Protein AF-A0A973GY94-F1 (afdb_monomer)

Sequence (78 aa):
PSRADKEYVRVLHLAAATSELDVIAALTLLAESGTTPTFDAVRELVRTTEPPAVPQLSAPQFDFQVYDALLETRCAGD

Solvent-accessible surface area (backbone atoms only — not comparable to full-atom values): 4839 Å² total; per-residue (Å²): 144,69,61,67,65,51,36,50,54,50,44,53,49,48,24,74,75,72,42,54,66,49,46,52,53,32,50,51,54,28,55,77,70,72,45,84,85,41,44,66,63,39,49,55,49,43,68,66,54,72,77,77,82,76,78,86,74,75,82,80,85,78,79,60,63,67,56,51,55,54,51,50,62,61,62,72,70,114

Structure (mmCIF, N/CA/C/O backbone):
data_AF-A0A973GY94-F1
#
_entry.id   AF-A0A973GY94-F1
#
loop_
_atom_site.group_PDB
_atom_site.id
_atom_site.type_symbol
_atom_site.label_atom_id
_atom_site.label_alt_id
_atom_site.label_comp_id
_atom_site.label_asym_id
_atom_site.label_entity_id
_atom_site.label_seq_id
_atom_site.pdbx_PDB_ins_code
_atom_site.Cartn_x
_atom_site.Cartn_y
_atom_site.Cartn_z
_atom_site.occupancy
_atom_site.B_iso_or_equiv
_atom_site.auth_seq_id
_atom_site.auth_comp_id
_atom_site.auth_asym_id
_atom_site.auth_atom_id
_atom_site.pdbx_PDB_model_num
ATOM 1 N N . PRO A 1 1 ? -10.718 -12.537 23.221 1.00 55.66 1 PRO A N 1
ATOM 2 C CA . PRO A 1 1 ? -9.344 -12.583 22.655 1.00 55.66 1 PRO A CA 1
ATOM 3 C C . PRO A 1 1 ? -9.278 -13.290 21.280 1.00 55.66 1 PRO A C 1
ATOM 5 O O . PRO A 1 1 ? -8.538 -14.240 21.123 1.00 55.66 1 PRO A O 1
ATOM 8 N N . SER A 1 2 ? -10.077 -12.874 20.282 1.00 74.50 2 SER A N 1
ATOM 9 C CA . SER A 1 2 ? -10.076 -13.538 18.954 1.00 74.50 2 SER A CA 1
ATOM 10 C C . SER A 1 2 ? -10.206 -12.597 17.755 1.00 74.50 2 SER A C 1
ATOM 12 O O . SER A 1 2 ? -10.071 -13.026 16.611 1.00 74.50 2 SER A O 1
ATOM 14 N N . ARG A 1 3 ? -10.514 -11.317 17.997 1.00 79.50 3 ARG A N 1
ATOM 15 C CA . ARG A 1 3 ? -10.691 -10.311 16.945 1.00 79.50 3 ARG A CA 1
ATOM 16 C C . ARG A 1 3 ? -9.397 -9.546 16.685 1.00 79.50 3 ARG A C 1
ATOM 18 O O . ARG A 1 3 ? -9.018 -9.420 15.532 1.00 79.50 3 ARG A O 1
ATOM 25 N N . ALA A 1 4 ? -8.700 -9.124 17.740 1.00 83.62 4 ALA A N 1
ATOM 26 C CA . ALA A 1 4 ? -7.428 -8.408 17.630 1.00 83.62 4 ALA A CA 1
ATOM 27 C C . ALA A 1 4 ? -6.366 -9.221 16.870 1.00 83.62 4 ALA A C 1
ATOM 29 O O . ALA A 1 4 ? -5.751 -8.699 15.949 1.00 83.62 4 ALA A O 1
ATOM 30 N N . ASP A 1 5 ? -6.242 -10.519 17.161 1.00 89.50 5 ASP A N 1
ATOM 31 C CA . ASP A 1 5 ? -5.283 -11.395 16.472 1.00 89.50 5 ASP A CA 1
ATOM 32 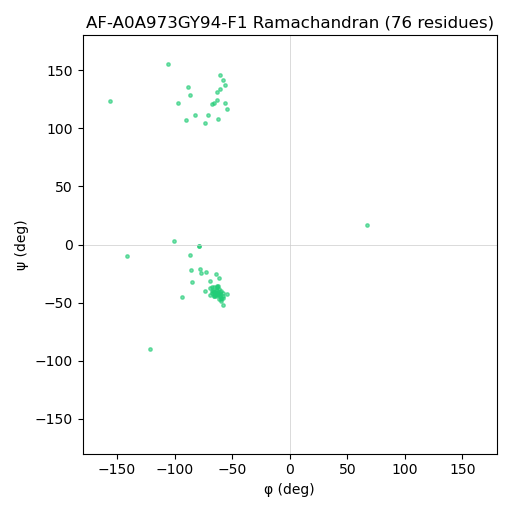C C . ASP A 1 5 ? -5.581 -11.510 14.968 1.00 89.50 5 ASP A C 1
ATOM 34 O O . ASP A 1 5 ? -4.674 -11.549 14.140 1.00 89.50 5 ASP A O 1
ATOM 38 N N . LYS A 1 6 ? -6.868 -11.507 14.591 1.00 90.88 6 LYS A N 1
ATOM 39 C CA . LYS A 1 6 ? -7.285 -11.527 13.183 1.00 90.88 6 LYS A CA 1
ATOM 40 C C . LYS A 1 6 ? -6.961 -10.217 12.476 1.00 90.88 6 LYS A C 1
ATOM 42 O O . LYS A 1 6 ? -6.496 -10.257 11.342 1.00 90.88 6 LYS A O 1
ATOM 47 N N . GLU A 1 7 ? -7.211 -9.077 13.118 1.00 91.50 7 GLU A N 1
ATOM 48 C CA . GLU A 1 7 ? -6.839 -7.769 12.561 1.00 91.50 7 GLU A CA 1
ATOM 49 C C . GLU A 1 7 ? -5.321 -7.695 12.358 1.00 91.50 7 GLU A C 1
ATOM 51 O O . GLU A 1 7 ? -4.871 -7.334 11.274 1.00 91.50 7 GLU A O 1
ATOM 56 N N . TYR A 1 8 ? -4.540 -8.146 13.345 1.00 92.88 8 TYR A N 1
ATOM 57 C CA . TYR A 1 8 ? -3.080 -8.170 13.273 1.00 92.88 8 TYR A CA 1
ATOM 58 C C . TYR A 1 8 ? -2.563 -8.981 12.080 1.00 92.88 8 TYR A C 1
ATOM 60 O O . TYR A 1 8 ? -1.801 -8.461 11.269 1.00 92.88 8 TYR A O 1
ATOM 68 N N . VAL A 1 9 ? -3.013 -10.230 11.915 1.00 95.31 9 VAL A N 1
ATOM 69 C CA . VAL A 1 9 ? -2.559 -11.079 10.798 1.00 95.31 9 VAL A CA 1
ATOM 70 C C . VAL A 1 9 ? -2.970 -10.493 9.445 1.00 95.31 9 VAL A C 1
ATOM 72 O O . VAL A 1 9 ? -2.206 -10.569 8.484 1.00 95.31 9 VAL A O 1
ATOM 75 N N . ARG A 1 10 ? -4.153 -9.872 9.351 1.00 94.94 10 ARG A N 1
ATOM 76 C CA . ARG A 1 10 ? -4.594 -9.217 8.111 1.00 94.94 10 ARG A CA 1
ATOM 77 C C . ARG A 1 10 ? -3.745 -7.988 7.783 1.00 94.94 10 ARG A C 1
ATOM 79 O O . ARG A 1 10 ? -3.409 -7.793 6.620 1.00 94.94 10 ARG A O 1
ATOM 86 N N . VAL A 1 11 ? -3.380 -7.189 8.785 1.00 94.44 11 VAL A N 1
ATOM 87 C CA . VAL A 1 11 ? -2.474 -6.041 8.619 1.00 94.44 11 VAL A CA 1
ATOM 88 C C . VAL A 1 11 ? -1.068 -6.508 8.232 1.00 94.44 11 VAL A C 1
ATOM 90 O O . VAL A 1 11 ? -0.470 -5.941 7.322 1.00 94.44 11 VAL A O 1
ATOM 93 N N . LEU A 1 12 ? -0.573 -7.591 8.835 1.00 95.06 12 LEU A N 1
ATOM 94 C CA . LEU A 1 12 ? 0.715 -8.186 8.473 1.00 95.06 12 LEU A CA 1
ATOM 95 C C . LEU A 1 12 ? 0.719 -8.689 7.022 1.00 95.06 12 LEU A C 1
ATOM 97 O O . LEU A 1 12 ? 1.673 -8.466 6.282 1.00 95.06 12 LEU A O 1
ATOM 101 N N . HIS A 1 13 ? -0.373 -9.326 6.594 1.00 95.00 13 HIS A N 1
ATOM 102 C CA . HIS A 1 13 ? -0.530 -9.746 5.205 1.00 95.00 13 HIS A CA 1
ATOM 103 C C . HIS A 1 13 ? -0.577 -8.554 4.240 1.00 95.00 13 HIS A C 1
ATOM 105 O O . HIS A 1 13 ? 0.025 -8.621 3.172 1.00 95.00 13 HIS A O 1
ATOM 111 N N . LEU A 1 14 ? -1.248 -7.459 4.616 1.00 93.50 14 LEU A N 1
ATOM 112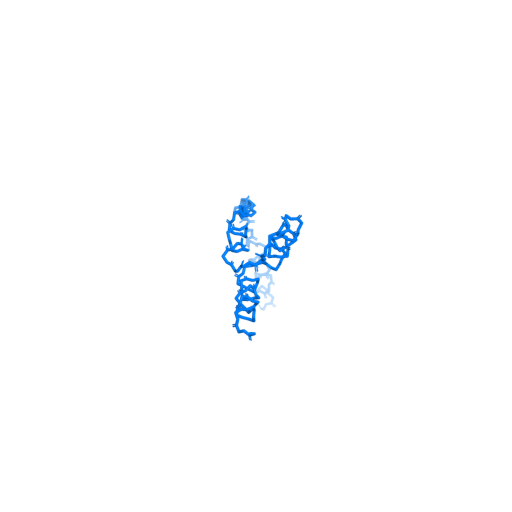 C CA . LEU A 1 14 ? -1.284 -6.234 3.814 1.00 93.50 14 LEU A CA 1
ATOM 113 C C . LE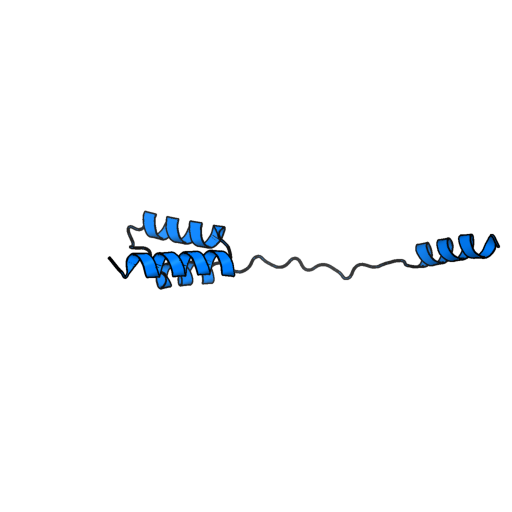U A 1 14 ? 0.123 -5.673 3.592 1.00 93.50 14 LEU A C 1
ATOM 115 O O . LEU A 1 14 ? 0.485 -5.420 2.450 1.00 93.50 14 LEU A O 1
ATOM 119 N N . ALA A 1 15 ? 0.925 -5.558 4.653 1.00 93.75 15 ALA A N 1
ATOM 120 C CA . ALA A 1 15 ? 2.308 -5.087 4.564 1.00 93.75 15 ALA A CA 1
ATOM 121 C C . ALA A 1 15 ? 3.157 -5.945 3.615 1.00 93.75 15 ALA A C 1
ATOM 123 O O . ALA A 1 15 ? 3.909 -5.409 2.807 1.00 93.75 15 ALA A O 1
ATOM 124 N N . ALA A 1 16 ? 2.991 -7.271 3.670 1.00 94.00 16 ALA A N 1
ATOM 125 C CA . ALA A 1 16 ? 3.697 -8.197 2.787 1.00 94.00 16 ALA A CA 1
ATOM 126 C C . ALA A 1 16 ? 3.235 -8.118 1.319 1.00 94.00 16 ALA A C 1
ATOM 128 O O . ALA A 1 16 ? 4.024 -8.386 0.417 1.00 94.00 16 ALA A O 1
ATOM 129 N N . ALA A 1 17 ? 1.962 -7.792 1.073 1.00 91.19 17 ALA A N 1
ATOM 130 C CA . ALA A 1 17 ? 1.392 -7.709 -0.271 1.00 91.19 17 ALA A CA 1
ATOM 131 C C . ALA A 1 17 ? 1.604 -6.343 -0.943 1.00 91.19 17 ALA A C 1
ATOM 133 O O . ALA A 1 17 ? 1.512 -6.255 -2.168 1.00 91.19 17 ALA A O 1
ATOM 134 N N . THR A 1 18 ? 1.844 -5.285 -0.164 1.00 87.94 18 THR A N 1
ATOM 135 C CA . THR A 1 18 ? 2.065 -3.928 -0.675 1.00 87.94 18 THR A CA 1
ATOM 136 C C . THR A 1 18 ? 3.430 -3.392 -0.252 1.00 87.94 18 THR A C 1
ATOM 138 O O . THR A 1 18 ? 4.410 -3.551 -0.974 1.00 87.94 18 THR A O 1
ATOM 141 N N . SER A 1 19 ? 3.492 -2.737 0.901 1.00 89.00 19 SER A N 1
ATOM 142 C CA . SER A 1 19 ? 4.638 -1.987 1.395 1.00 89.00 19 SER A CA 1
ATOM 143 C C . SER A 1 19 ? 4.551 -1.902 2.912 1.00 89.00 19 SER A C 1
ATOM 145 O O . SER A 1 19 ? 3.567 -1.414 3.474 1.00 89.00 19 SER A O 1
ATOM 147 N N . GLU A 1 20 ? 5.596 -2.377 3.586 1.00 93.31 20 GLU A N 1
ATOM 148 C CA . GLU A 1 20 ? 5.702 -2.319 5.043 1.00 93.31 20 GLU A CA 1
ATOM 149 C C . GLU A 1 20 ? 5.747 -0.872 5.548 1.00 93.31 20 GLU A C 1
ATOM 151 O O . GLU A 1 20 ? 5.097 -0.543 6.539 1.00 93.31 20 GLU A O 1
ATOM 156 N N . LEU A 1 21 ? 6.451 0.010 4.831 1.00 93.06 21 LEU A N 1
ATOM 157 C CA . LEU A 1 21 ? 6.601 1.414 5.216 1.00 93.06 21 LEU A CA 1
ATOM 158 C C . LEU A 1 21 ? 5.265 2.161 5.201 1.00 93.06 21 LEU A C 1
ATOM 160 O O . LEU A 1 21 ? 4.971 2.897 6.143 1.00 93.06 21 LEU A O 1
ATOM 164 N N . ASP A 1 22 ? 4.435 1.930 4.184 1.00 92.75 22 ASP A N 1
ATOM 165 C CA . ASP A 1 22 ? 3.126 2.583 4.084 1.00 92.75 22 ASP A CA 1
ATOM 166 C C . ASP A 1 22 ? 2.179 2.101 5.189 1.00 92.75 22 ASP A C 1
ATOM 168 O O . ASP A 1 22 ? 1.425 2.888 5.767 1.00 92.75 22 ASP A O 1
ATOM 172 N N . VAL A 1 23 ? 2.251 0.813 5.543 1.00 94.62 23 VAL A N 1
ATOM 173 C CA . VAL A 1 23 ? 1.473 0.248 6.654 1.00 94.62 23 VAL A CA 1
ATOM 174 C C . VAL A 1 23 ? 1.939 0.805 8.001 1.00 94.62 23 VAL A C 1
ATOM 176 O O . VAL A 1 23 ? 1.096 1.159 8.827 1.00 94.62 23 VAL A O 1
ATOM 179 N N . ILE A 1 24 ? 3.251 0.935 8.226 1.00 95.12 24 ILE A N 1
ATOM 180 C CA . ILE A 1 24 ? 3.799 1.567 9.436 1.00 95.12 24 ILE A CA 1
ATOM 181 C C . ILE A 1 24 ? 3.319 3.018 9.541 1.00 95.12 24 ILE A C 1
ATOM 183 O O . ILE A 1 24 ? 2.841 3.423 10.600 1.00 95.12 24 ILE A O 1
ATOM 187 N N . ALA A 1 25 ? 3.390 3.789 8.453 1.00 94.50 25 ALA A N 1
ATOM 188 C CA . ALA A 1 25 ? 2.923 5.173 8.435 1.00 94.50 25 ALA A CA 1
ATOM 189 C C . ALA A 1 25 ? 1.424 5.275 8.772 1.00 94.50 25 ALA A C 1
ATOM 191 O O . ALA A 1 25 ? 1.036 6.070 9.630 1.00 94.50 25 ALA A O 1
ATOM 192 N N . ALA A 1 26 ? 0.588 4.422 8.173 1.00 94.62 26 ALA A N 1
ATOM 193 C CA . ALA A 1 26 ? -0.842 4.366 8.467 1.00 94.62 26 ALA A CA 1
ATOM 194 C C . ALA A 1 26 ? -1.132 4.015 9.939 1.00 94.62 26 ALA A C 1
ATOM 196 O O . ALA A 1 26 ? -1.993 4.635 10.565 1.00 94.62 26 ALA A O 1
ATOM 197 N N . LEU A 1 27 ? -0.409 3.049 10.515 1.00 95.00 27 LEU A N 1
ATOM 198 C CA . LEU A 1 27 ? -0.557 2.677 11.926 1.00 95.00 27 LEU A CA 1
ATOM 199 C C . LEU A 1 27 ? -0.155 3.817 12.867 1.00 95.00 27 LEU A C 1
ATOM 201 O O . LEU A 1 27 ? -0.864 4.069 13.842 1.00 95.00 27 LEU A O 1
ATOM 205 N N . THR A 1 28 ? 0.934 4.524 12.561 1.00 95.50 28 THR A N 1
ATOM 206 C CA . THR A 1 28 ? 1.381 5.692 13.331 1.00 95.50 28 THR A CA 1
ATOM 207 C C . THR A 1 28 ? 0.327 6.798 13.315 1.00 95.50 28 THR A C 1
ATOM 209 O O . THR A 1 28 ? -0.059 7.275 14.379 1.00 95.50 28 THR A O 1
ATOM 212 N N . LEU A 1 29 ? -0.234 7.130 12.146 1.00 95.25 29 LEU A N 1
ATOM 213 C CA . LEU A 1 29 ? -1.303 8.134 12.025 1.00 95.25 29 LEU A CA 1
ATOM 214 C C . LEU A 1 29 ? -2.562 7.758 12.827 1.00 95.25 29 LEU A C 1
ATOM 216 O O . LEU A 1 29 ? -3.192 8.602 13.474 1.00 95.25 29 LEU A O 1
ATOM 220 N N . LEU A 1 30 ? -2.947 6.479 12.814 1.00 94.94 30 LEU A N 1
ATOM 221 C CA . LEU A 1 30 ? -4.084 5.996 13.604 1.00 94.94 30 LEU A CA 1
ATOM 222 C C . LEU A 1 30 ? -3.802 6.075 15.109 1.00 94.94 30 LEU A C 1
ATOM 224 O O . LEU A 1 30 ? -4.675 6.492 15.870 1.00 94.94 30 LEU A O 1
ATOM 228 N N . ALA A 1 31 ? -2.583 5.743 15.535 1.00 94.12 31 ALA A N 1
ATOM 229 C CA . ALA A 1 31 ? -2.176 5.851 16.932 1.00 94.12 31 ALA A CA 1
ATOM 230 C C . ALA A 1 31 ? -2.149 7.312 17.416 1.00 94.12 31 ALA A C 1
ATOM 232 O O . ALA A 1 31 ? -2.684 7.607 18.485 1.00 94.12 31 ALA A O 1
ATOM 233 N N . GLU A 1 32 ? -1.596 8.230 16.620 1.00 95.81 32 GLU A N 1
ATOM 234 C CA . GLU A 1 32 ? -1.548 9.669 16.924 1.00 95.81 32 GLU A CA 1
ATOM 235 C C . GLU A 1 32 ? -2.945 10.297 17.010 1.00 95.81 32 GLU A C 1
ATOM 237 O O . GLU A 1 32 ? -3.195 11.148 17.862 1.00 95.81 32 GLU A O 1
ATOM 242 N N . SER A 1 33 ? -3.884 9.838 16.178 1.00 93.56 33 SER A N 1
ATOM 243 C CA . SER A 1 33 ? -5.290 10.267 16.233 1.00 93.56 33 SER A CA 1
ATOM 244 C C . SER A 1 33 ? -6.108 9.594 17.345 1.00 93.56 33 SER A C 1
ATOM 246 O O . SER A 1 33 ? -7.296 9.884 17.487 1.00 93.56 33 SER A O 1
ATOM 248 N N . GLY A 1 34 ? -5.510 8.692 18.134 1.00 93.19 34 GLY A N 1
ATOM 249 C CA . GLY A 1 34 ? -6.202 7.935 19.184 1.00 93.19 34 GLY A CA 1
ATOM 250 C C . GLY A 1 34 ? -7.233 6.933 18.648 1.00 93.19 34 GLY A C 1
ATOM 251 O O . GLY A 1 34 ? -8.098 6.466 19.394 1.00 93.19 34 GLY A O 1
ATOM 252 N N . THR A 1 35 ? -7.164 6.598 17.360 1.00 91.81 35 THR A N 1
ATOM 253 C CA . THR A 1 35 ? -8.096 5.685 16.698 1.00 91.81 35 THR A CA 1
ATOM 254 C C . THR A 1 35 ? -7.602 4.249 16.834 1.00 91.81 35 THR A C 1
ATOM 256 O O . THR A 1 35 ? -6.431 3.951 16.617 1.00 91.81 35 THR A O 1
ATOM 259 N N . THR A 1 36 ? -8.499 3.313 17.161 1.00 90.31 36 THR A N 1
ATOM 260 C CA . THR A 1 36 ? -8.132 1.889 17.196 1.00 90.31 36 THR A CA 1
ATOM 261 C C . THR A 1 36 ? -7.793 1.403 15.780 1.00 90.31 36 THR A C 1
ATOM 263 O O . THR A 1 36 ? -8.659 1.473 14.902 1.00 90.31 36 THR A O 1
ATOM 266 N N . PRO A 1 37 ? -6.581 0.873 15.537 1.00 88.44 37 PRO A N 1
ATOM 267 C CA . PRO A 1 37 ? -6.195 0.405 14.217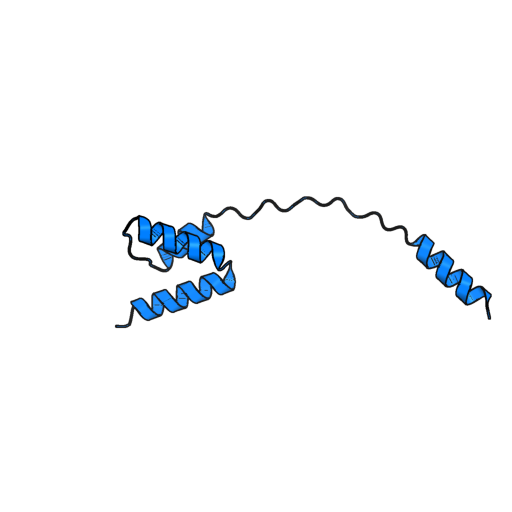 1.00 88.44 37 PRO A CA 1
ATOM 268 C C . PRO A 1 37 ? -6.953 -0.878 13.870 1.00 88.44 37 PRO A C 1
ATOM 270 O O . PRO A 1 37 ? -6.754 -1.935 14.467 1.00 88.44 37 PRO A O 1
ATOM 273 N N . THR A 1 38 ? -7.851 -0.768 12.896 1.00 93.75 38 THR A N 1
ATOM 274 C CA . THR A 1 38 ? -8.538 -1.903 12.268 1.00 93.75 38 THR A CA 1
ATOM 275 C C . THR A 1 38 ? -7.953 -2.136 10.885 1.00 93.75 38 THR A C 1
ATOM 277 O O . THR A 1 38 ? -7.432 -1.201 10.272 1.00 93.75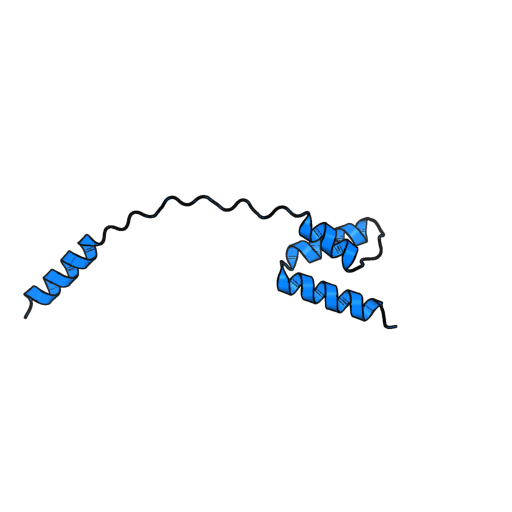 38 THR A O 1
ATOM 280 N N . PHE A 1 39 ? -8.060 -3.357 10.360 1.00 93.19 39 PHE A N 1
ATOM 281 C CA . PHE A 1 39 ? -7.565 -3.659 9.020 1.00 93.19 39 PHE A CA 1
ATOM 282 C C . PHE A 1 39 ? -8.146 -2.722 7.958 1.00 93.19 39 PHE A C 1
ATOM 284 O O . PHE A 1 39 ? -7.411 -2.258 7.093 1.00 93.19 39 PHE A O 1
ATOM 291 N N . ASP A 1 40 ? -9.448 -2.431 8.026 1.00 93.00 40 ASP A N 1
ATOM 292 C CA . ASP A 1 40 ? -10.091 -1.566 7.038 1.00 93.00 40 ASP A CA 1
ATOM 293 C C . ASP A 1 40 ? -9.538 -0.135 7.115 1.00 93.00 40 ASP A C 1
ATOM 295 O O . ASP A 1 40 ? -9.188 0.423 6.080 1.00 93.00 40 ASP A O 1
ATOM 299 N N . ALA A 1 41 ? -9.349 0.421 8.318 1.00 93.31 41 ALA A N 1
ATOM 300 C CA . ALA A 1 41 ? -8.762 1.754 8.489 1.00 93.31 41 ALA A CA 1
ATOM 301 C C . ALA A 1 41 ? -7.322 1.838 7.952 1.00 93.31 41 ALA A C 1
ATOM 303 O O . ALA A 1 41 ? -6.975 2.791 7.258 1.00 93.31 41 ALA A O 1
ATOM 304 N N . VAL A 1 42 ? -6.497 0.822 8.227 1.00 93.50 42 VAL A N 1
ATOM 305 C CA . VAL A 1 42 ? -5.121 0.756 7.707 1.00 93.50 42 VAL A CA 1
ATOM 306 C C . VAL A 1 42 ? -5.131 0.619 6.184 1.00 93.50 42 VAL A C 1
ATOM 308 O O . VAL A 1 42 ? -4.394 1.323 5.498 1.00 93.50 42 VAL A O 1
ATOM 311 N N . ARG A 1 43 ? -5.993 -0.245 5.632 1.00 92.62 43 ARG A N 1
ATOM 312 C CA . ARG A 1 43 ? -6.092 -0.465 4.184 1.00 92.62 43 ARG A CA 1
ATOM 313 C C . ARG A 1 43 ? -6.489 0.804 3.435 1.00 92.62 43 ARG A C 1
ATOM 315 O O . ARG A 1 43 ? -5.921 1.057 2.377 1.00 92.62 43 ARG A O 1
ATOM 322 N N . GLU A 1 44 ? -7.443 1.579 3.944 1.00 92.56 44 GLU A N 1
ATOM 323 C CA . GLU A 1 44 ? -7.857 2.820 3.277 1.00 92.56 44 GLU A CA 1
ATOM 324 C C . GLU A 1 44 ? -6.727 3.858 3.247 1.00 92.56 44 GLU A C 1
ATOM 326 O O . GLU A 1 44 ? -6.484 4.464 2.205 1.00 92.56 44 GLU A O 1
ATOM 331 N N . LEU A 1 45 ? -5.969 4.002 4.339 1.00 91.50 45 LEU A N 1
ATOM 332 C CA . LEU A 1 45 ? -4.815 4.905 4.374 1.00 91.50 45 LEU A CA 1
ATOM 333 C C . LEU A 1 45 ? -3.714 4.463 3.399 1.00 91.50 45 LEU A C 1
ATOM 335 O O . LEU A 1 45 ? -3.225 5.279 2.625 1.00 91.50 45 LEU A O 1
ATOM 339 N N . VAL A 1 46 ? -3.395 3.167 3.363 1.00 89.88 46 VAL A N 1
ATOM 340 C CA . VAL A 1 46 ? -2.369 2.609 2.462 1.00 89.88 46 VAL A CA 1
ATOM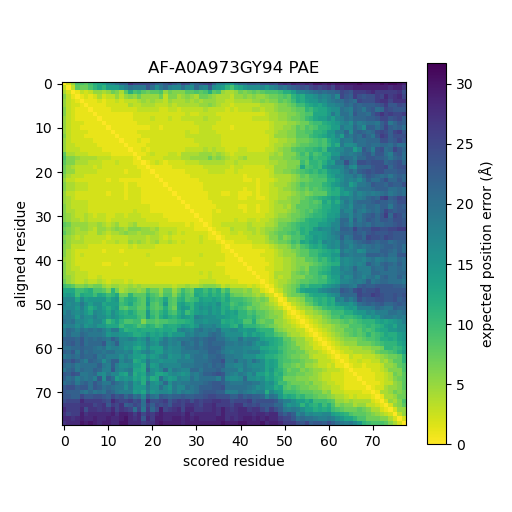 341 C C . VAL A 1 46 ? -2.770 2.723 0.988 1.00 89.88 46 VAL A C 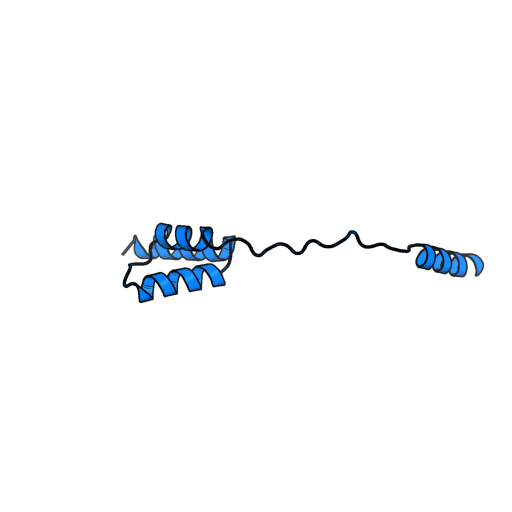1
ATOM 343 O O . VAL A 1 46 ? -1.919 2.979 0.145 1.00 89.88 46 VAL A O 1
ATOM 346 N N . ARG A 1 47 ? -4.057 2.557 0.647 1.00 83.69 47 ARG A N 1
ATOM 347 C CA . ARG A 1 47 ? -4.545 2.724 -0.739 1.00 83.69 47 ARG A CA 1
ATOM 348 C C . ARG A 1 47 ? -4.598 4.181 -1.190 1.00 83.69 47 ARG A C 1
ATOM 350 O O . ARG A 1 47 ? -4.604 4.425 -2.391 1.00 83.69 47 ARG A O 1
ATOM 357 N N . THR A 1 48 ? -4.687 5.115 -0.246 1.00 75.62 48 THR A N 1
ATOM 358 C CA . THR A 1 48 ? -4.715 6.554 -0.539 1.00 75.62 48 TH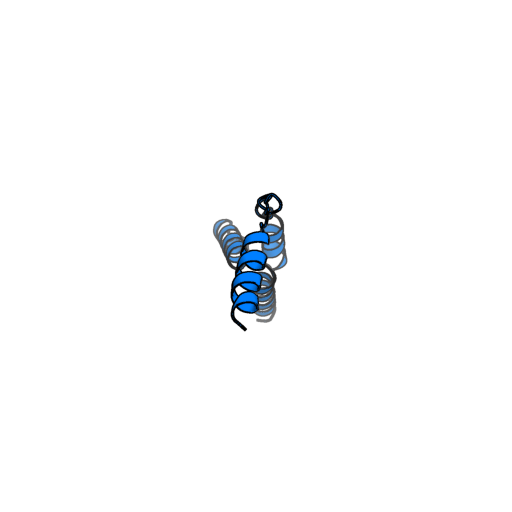R A CA 1
ATOM 359 C C . THR A 1 48 ? -3.317 7.090 -0.850 1.00 75.62 48 THR A C 1
ATOM 361 O O . THR A 1 48 ? -3.201 8.114 -1.520 1.00 75.62 48 THR A O 1
ATOM 364 N N . THR A 1 49 ? -2.256 6.395 -0.424 1.00 71.06 49 THR A N 1
ATOM 365 C CA . THR A 1 49 ? -0.889 6.705 -0.850 1.00 71.06 49 THR A CA 1
ATOM 366 C C . THR A 1 49 ? -0.783 6.522 -2.362 1.00 71.06 49 THR A C 1
ATOM 368 O O . THR A 1 49 ? -0.833 5.406 -2.879 1.00 71.06 49 THR A O 1
ATOM 371 N N . GLU A 1 50 ? -0.684 7.640 -3.080 1.00 69.62 50 GLU A N 1
ATOM 372 C CA . GLU A 1 50 ? -0.543 7.642 -4.531 1.00 69.62 50 GLU A CA 1
ATOM 373 C C . GLU A 1 50 ? 0.745 6.896 -4.915 1.00 69.62 50 GLU A C 1
ATOM 375 O O . GLU A 1 50 ? 1.788 7.118 -4.287 1.00 69.62 50 GLU A O 1
ATOM 380 N N . PRO A 1 51 ? 0.702 5.983 -5.906 1.00 69.00 51 PRO A N 1
ATOM 381 C CA . PRO A 1 51 ? 1.901 5.282 -6.330 1.00 69.00 51 PRO A CA 1
ATOM 382 C C . PRO A 1 51 ? 2.961 6.298 -6.771 1.00 69.00 51 PRO A C 1
ATOM 384 O O . PRO A 1 51 ? 2.624 7.298 -7.415 1.00 69.00 51 PRO A O 1
ATOM 387 N N . PRO A 1 52 ? 4.246 6.059 -6.453 1.00 72.62 52 PRO A N 1
ATOM 388 C CA . PRO A 1 52 ? 5.305 6.965 -6.862 1.00 72.62 52 PRO A CA 1
ATOM 389 C C . PRO A 1 52 ? 5.276 7.124 -8.381 1.00 72.62 52 PRO A C 1
ATOM 391 O O . PRO A 1 52 ? 5.102 6.148 -9.117 1.00 72.62 52 PRO A O 1
ATOM 394 N N . ALA A 1 53 ? 5.442 8.363 -8.848 1.00 78.81 53 ALA A N 1
ATOM 395 C CA . ALA A 1 53 ? 5.484 8.657 -10.271 1.00 78.81 53 ALA A CA 1
ATOM 396 C C . ALA A 1 53 ? 6.559 7.786 -10.935 1.00 78.81 53 ALA A C 1
ATOM 398 O O . ALA A 1 53 ? 7.746 7.887 -10.616 1.00 78.81 53 ALA A O 1
ATOM 399 N N . VAL A 1 54 ? 6.133 6.907 -11.844 1.00 82.50 54 VAL A N 1
ATOM 400 C CA . VAL A 1 54 ? 7.050 6.028 -12.568 1.00 82.50 54 VAL A CA 1
ATOM 401 C C . VAL A 1 54 ? 7.903 6.909 -13.482 1.00 82.50 54 VAL A C 1
ATOM 403 O O . VAL A 1 54 ? 7.340 7.612 -14.328 1.00 82.50 54 VAL A O 1
ATOM 406 N N . PRO A 1 55 ? 9.241 6.909 -13.341 1.00 85.31 55 PRO A N 1
ATOM 407 C CA . PRO A 1 55 ? 10.090 7.700 -14.214 1.00 85.31 55 PRO A CA 1
ATOM 408 C C . PRO A 1 55 ? 9.934 7.196 -15.650 1.00 85.31 55 PRO A C 1
ATOM 410 O O . PRO A 1 55 ? 10.125 6.013 -15.934 1.00 85.31 55 PRO A O 1
ATOM 413 N N . GLN A 1 56 ? 9.577 8.097 -16.564 1.00 87.00 56 GLN A N 1
ATOM 414 C CA . GLN A 1 56 ? 9.536 7.778 -17.985 1.00 87.00 56 GLN A CA 1
ATOM 415 C C . GLN A 1 56 ? 10.967 7.688 -18.508 1.00 87.00 56 GLN A C 1
ATOM 417 O O . GLN A 1 56 ? 11.647 8.698 -18.682 1.00 87.00 56 GLN A O 1
ATOM 422 N N . LEU A 1 57 ? 11.430 6.461 -18.733 1.00 87.50 57 LEU A N 1
ATOM 423 C CA . LEU A 1 57 ? 12.714 6.204 -19.366 1.00 87.50 57 LEU A CA 1
ATOM 424 C C . LEU A 1 57 ? 12.533 6.199 -20.884 1.00 87.50 57 LEU A C 1
ATOM 426 O O . LEU A 1 57 ? 11.673 5.495 -21.416 1.00 87.50 57 LEU A O 1
ATOM 430 N N . SER A 1 58 ? 13.361 6.969 -21.586 1.00 88.88 58 SER A N 1
ATOM 431 C CA . SER A 1 58 ? 13.493 6.863 -23.038 1.00 88.88 58 SER A CA 1
ATOM 432 C C . SER A 1 58 ? 13.976 5.463 -23.413 1.00 88.88 58 SER A C 1
ATOM 434 O O . SER A 1 58 ? 14.777 4.870 -22.687 1.00 88.88 58 SER A O 1
ATOM 436 N N . ALA A 1 59 ? 13.528 4.944 -24.559 1.00 87.19 59 ALA A N 1
ATOM 437 C CA . ALA A 1 59 ? 14.039 3.680 -25.073 1.00 87.19 59 ALA A CA 1
ATOM 438 C C . ALA A 1 59 ? 15.571 3.775 -25.228 1.00 87.19 59 ALA A C 1
ATOM 440 O O . ALA A 1 59 ? 16.048 4.678 -25.924 1.00 87.19 59 ALA A O 1
ATOM 441 N N . PRO A 1 60 ? 16.350 2.896 -24.574 1.00 85.75 60 PRO A N 1
ATOM 442 C CA . PRO A 1 60 ? 17.797 2.913 -24.712 1.00 85.75 60 PRO A CA 1
ATOM 443 C C . PRO A 1 60 ? 18.179 2.603 -26.162 1.00 85.75 60 PRO A C 1
ATOM 445 O O . PRO A 1 60 ? 17.687 1.644 -26.758 1.00 85.75 60 PRO A O 1
ATOM 448 N N . GLN A 1 61 ? 19.058 3.425 -26.731 1.00 86.81 61 GLN A N 1
ATOM 449 C CA . GLN A 1 61 ? 19.699 3.113 -28.002 1.00 86.81 61 GLN A CA 1
ATOM 450 C C . GLN A 1 61 ? 20.879 2.189 -27.720 1.00 86.81 61 GLN A C 1
ATOM 452 O O . GLN A 1 61 ? 21.854 2.591 -27.089 1.00 86.81 61 GLN A O 1
ATOM 457 N N . PHE A 1 62 ? 20.764 0.941 -28.159 1.00 86.81 62 PHE A N 1
ATOM 458 C CA . PHE A 1 62 ? 21.849 -0.025 -28.093 1.00 86.81 62 PHE A CA 1
ATOM 459 C C . PHE A 1 62 ? 22.563 -0.055 -29.439 1.00 86.81 62 PHE A C 1
ATOM 461 O O . PHE A 1 62 ? 21.940 -0.333 -30.464 1.00 86.81 62 PHE A O 1
ATOM 468 N N . ASP A 1 63 ? 23.863 0.226 -29.432 1.00 88.44 63 ASP A N 1
ATOM 469 C CA . ASP A 1 63 ? 24.720 -0.039 -30.579 1.00 88.44 63 ASP A CA 1
ATOM 470 C C . ASP A 1 63 ? 25.293 -1.455 -30.458 1.00 88.44 63 ASP A C 1
ATOM 472 O O . ASP A 1 63 ? 26.151 -1.729 -29.616 1.00 88.44 63 ASP A O 1
ATOM 476 N N . PHE A 1 64 ? 24.784 -2.368 -31.285 1.00 90.75 64 PHE A N 1
ATOM 477 C CA . PHE A 1 64 ? 25.241 -3.756 -31.316 1.00 90.75 64 PHE A CA 1
ATOM 478 C C . PHE A 1 64 ? 26.449 -3.975 -32.237 1.00 90.75 64 PHE A C 1
ATOM 480 O O . PHE A 1 64 ? 27.082 -5.025 -32.146 1.00 90.75 64 PHE A O 1
ATOM 487 N N . GLN A 1 65 ? 26.840 -2.981 -33.042 1.00 88.50 65 GLN A N 1
ATOM 488 C CA . GLN A 1 65 ? 27.960 -3.102 -33.985 1.00 88.50 65 GLN A CA 1
ATOM 489 C C . GLN A 1 65 ? 29.299 -3.321 -33.270 1.00 88.50 65 GLN A C 1
ATOM 491 O O . GLN A 1 65 ? 30.211 -3.937 -33.817 1.00 88.50 65 GLN A O 1
ATOM 496 N N . VAL A 1 66 ? 29.408 -2.878 -32.013 1.00 88.19 66 VAL A N 1
ATOM 497 C CA . VAL A 1 66 ? 30.561 -3.167 -31.147 1.00 88.19 66 VAL A CA 1
ATOM 498 C C . VAL A 1 66 ? 30.718 -4.672 -30.910 1.00 88.19 66 VAL A C 1
ATOM 500 O O . VAL A 1 66 ? 31.840 -5.176 -30.890 1.00 88.19 66 VAL A O 1
ATOM 503 N N . TYR A 1 67 ? 29.613 -5.404 -30.749 1.00 87.81 67 TYR A N 1
ATOM 504 C CA . TYR A 1 67 ? 29.651 -6.858 -30.595 1.00 87.81 67 TYR A CA 1
ATOM 505 C C . TYR A 1 67 ? 29.958 -7.548 -31.921 1.00 87.81 67 TYR A C 1
ATOM 507 O O . TYR A 1 67 ? 30.760 -8.481 -31.934 1.00 87.81 67 TYR A O 1
ATOM 515 N N . ASP A 1 68 ? 29.387 -7.056 -33.021 1.00 87.62 68 ASP A N 1
ATOM 516 C CA . ASP A 1 68 ? 29.645 -7.588 -34.363 1.00 87.62 68 ASP A CA 1
ATOM 517 C C . ASP A 1 68 ? 31.143 -7.512 -34.703 1.00 87.62 68 ASP A C 1
ATOM 519 O O . ASP A 1 68 ? 31.749 -8.517 -35.077 1.00 87.62 68 ASP A O 1
ATOM 523 N N . ALA A 1 69 ? 31.787 -6.373 -34.428 1.00 88.56 69 ALA A N 1
ATOM 524 C CA . ALA A 1 69 ? 33.225 -6.200 -34.632 1.00 88.56 69 ALA A CA 1
ATOM 525 C C . ALA A 1 69 ? 34.067 -7.197 -33.809 1.00 88.56 69 ALA A C 1
ATOM 527 O O . ALA A 1 69 ? 35.059 -7.744 -34.293 1.00 88.56 69 ALA A O 1
ATOM 528 N N . LEU A 1 70 ? 33.673 -7.472 -32.560 1.00 87.50 70 LEU A N 1
ATOM 529 C CA . LEU A 1 70 ? 34.370 -8.433 -31.699 1.00 87.50 70 LEU A CA 1
ATOM 530 C C . LEU A 1 70 ? 34.202 -9.877 -32.192 1.00 87.50 70 LEU A C 1
ATOM 532 O O . LEU A 1 70 ? 35.151 -10.661 -32.122 1.00 87.50 70 LEU A O 1
ATOM 536 N N . LEU A 1 71 ? 33.027 -10.231 -32.714 1.00 88.75 71 LEU A N 1
ATOM 537 C CA . LEU A 1 71 ? 32.786 -11.549 -33.304 1.00 88.75 71 LEU A CA 1
ATOM 538 C C . LEU A 1 71 ? 33.621 -11.748 -34.574 1.00 88.75 71 LEU A C 1
ATOM 540 O O . LEU A 1 71 ? 34.263 -12.789 -34.725 1.00 88.75 71 LEU A O 1
ATOM 544 N N . GLU A 1 72 ? 33.704 -10.731 -35.429 1.00 85.88 72 GLU A N 1
ATOM 545 C CA . GLU A 1 72 ? 34.527 -10.760 -36.642 1.00 85.88 72 GLU A CA 1
ATOM 546 C C . GLU A 1 72 ? 36.022 -10.890 -36.327 1.00 85.88 72 GLU A C 1
ATOM 548 O O . GLU A 1 72 ? 36.704 -11.718 -36.932 1.00 85.88 72 GLU A O 1
ATOM 553 N N . THR A 1 73 ? 36.532 -10.158 -35.327 1.00 77.38 73 THR A N 1
ATOM 554 C CA . THR A 1 73 ? 37.944 -10.290 -34.912 1.00 77.38 73 THR A CA 1
ATOM 555 C C . THR A 1 73 ? 38.299 -11.687 -34.404 1.00 77.38 73 THR A C 1
ATOM 557 O O . THR A 1 73 ? 39.443 -12.117 -34.547 1.00 77.38 73 THR A O 1
ATOM 560 N N . ARG A 1 74 ? 37.332 -12.414 -33.833 1.00 72.62 74 ARG A N 1
ATOM 561 C CA . ARG A 1 74 ? 37.534 -13.778 -33.337 1.00 72.62 74 A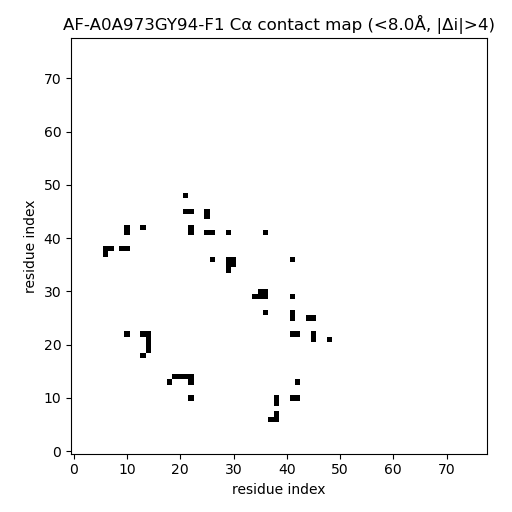RG A CA 1
ATOM 562 C C . ARG A 1 74 ? 37.385 -14.832 -34.438 1.00 72.62 74 ARG A C 1
ATOM 564 O O . ARG A 1 74 ? 38.090 -15.830 -34.383 1.00 72.62 74 ARG A O 1
ATOM 571 N N . CYS A 1 75 ? 36.524 -14.607 -35.431 1.00 59.19 75 CYS A N 1
ATOM 572 C CA . CYS A 1 75 ? 36.389 -15.486 -36.599 1.00 59.19 75 CYS A CA 1
ATOM 573 C C . CYS A 1 75 ? 37.514 -15.312 -37.631 1.00 59.19 75 CYS A C 1
ATOM 575 O O . CYS A 1 75 ? 37.794 -16.244 -38.372 1.00 59.19 75 CYS A O 1
ATOM 577 N N . ALA A 1 76 ? 38.170 -14.150 -37.683 1.00 60.31 76 ALA A N 1
ATOM 578 C CA . ALA A 1 76 ? 39.301 -13.898 -38.582 1.00 60.31 76 ALA A CA 1
ATOM 579 C C . ALA A 1 76 ? 40.643 -14.486 -38.087 1.00 60.31 76 ALA A C 1
ATOM 581 O O . ALA A 1 76 ? 41.665 -14.313 -38.750 1.00 60.31 76 ALA A O 1
ATOM 582 N N . GLY A 1 77 ? 40.654 -15.123 -36.909 1.00 60.66 77 GLY A N 1
ATOM 583 C CA . GLY A 1 77 ? 41.837 -15.718 -36.281 1.00 60.66 77 GLY A CA 1
ATOM 584 C C . GLY A 1 77 ? 41.975 -17.240 -36.423 1.00 60.66 77 GLY A C 1
ATOM 585 O O . GLY A 1 77 ? 42.928 -17.772 -35.855 1.00 60.66 77 GLY A O 1
ATOM 586 N N . ASP A 1 78 ? 41.062 -17.908 -37.142 1.00 48.56 78 ASP A N 1
ATOM 587 C CA . ASP A 1 78 ? 41.129 -19.340 -37.498 1.00 48.56 78 ASP A CA 1
ATOM 588 C C . ASP A 1 78 ? 41.568 -19.545 -38.961 1.00 48.56 78 ASP A C 1
ATOM 590 O O . ASP A 1 78 ? 41.018 -18.860 -39.858 1.00 48.56 78 ASP A O 1
#

pLDDT: mean 86.67, std 10.26, range [48.56, 95.81]

Foldseek 3Di:
DPQVVVQVVLLVVVCVVANVVQLVVQVVVCVVVVHDDGNVSSVVSSVPPDPPDDDDDDDDDDDCVVVVVVVVVVVVPD

Secondary structure (DSSP, 8-state):
--SHHHHHHHHHHHHHHS-HHHHHHHHHHHHHTT----HHHHHHHHHHSPPPPPP-PPPP----HHHHHHHHHHHTT-

Radius of gyration: 25.53 Å; Cα contacts (8 Å, |Δi|>4): 32; chains: 1; bounding box: 52×30×61 Å

Nearest PDB structures (foldseek):
  8x2u-assembly1_M  TM=4.908E-01  e=7.263E+00  Mus musculus
  5cbf-assembly2_C  TM=3.481E-01  e=7.263E+00  Tsukamurella paurometabola DSM 20162

Mean predicted aligned error: 10.57 Å